Protein AF-A0A3Q9GD38-F1 (afdb_monomer_lite)

Structure (mmCIF, N/CA/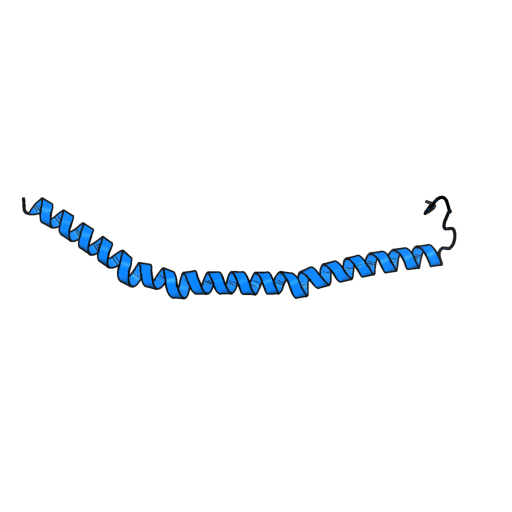C/O backbone):
data_AF-A0A3Q9GD38-F1
#
_entry.id   AF-A0A3Q9GD38-F1
#
loop_
_atom_site.group_PDB
_atom_site.id
_atom_site.type_symbol
_atom_site.label_atom_id
_atom_site.label_alt_id
_atom_site.label_comp_id
_atom_site.label_asym_id
_atom_site.label_entity_id
_atom_site.label_seq_id
_atom_site.pdbx_PDB_ins_code
_atom_site.Cartn_x
_atom_site.Cartn_y
_atom_site.Cartn_z
_atom_site.occupancy
_atom_site.B_iso_or_equiv
_atom_s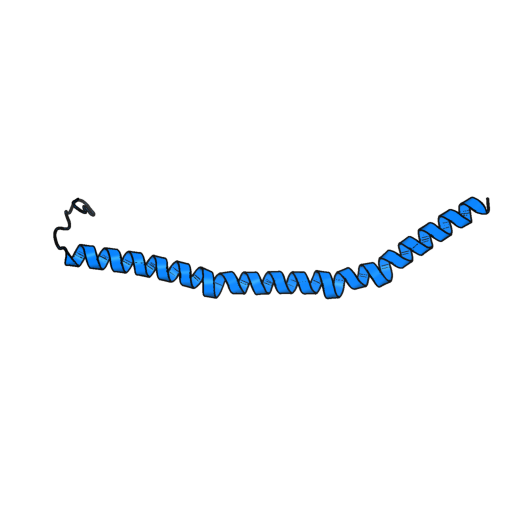ite.auth_seq_id
_atom_site.auth_comp_id
_atom_site.auth_asym_id
_atom_site.auth_atom_id
_atom_site.pdbx_PDB_model_num
ATOM 1 N N . MET A 1 1 ? -11.495 5.355 42.163 1.00 59.19 1 MET A N 1
ATOM 2 C CA . MET A 1 1 ? -11.423 6.335 41.059 1.00 59.19 1 MET A CA 1
ATOM 3 C C . MET A 1 1 ? -12.850 6.566 40.587 1.00 59.19 1 MET A C 1
ATOM 5 O O . MET A 1 1 ? -13.468 5.595 40.170 1.00 59.19 1 MET A O 1
ATOM 9 N N . SER A 1 2 ? -13.426 7.756 40.782 1.00 63.69 2 SER A N 1
ATOM 10 C CA . SER A 1 2 ? -14.804 8.026 40.351 1.00 63.69 2 SER A CA 1
ATOM 11 C C . SER A 1 2 ? -14.822 8.645 38.958 1.00 63.69 2 SER A C 1
ATOM 13 O O . SER A 1 2 ? -13.982 9.480 38.623 1.00 63.69 2 SER A O 1
ATOM 15 N N . ILE A 1 3 ? -15.739 8.173 38.113 1.00 69.19 3 ILE A N 1
ATOM 16 C CA . ILE A 1 3 ? -15.886 8.648 36.738 1.00 69.19 3 ILE A CA 1
ATOM 17 C C . ILE A 1 3 ? -16.938 9.756 36.756 1.00 69.19 3 ILE A C 1
ATOM 19 O O . ILE A 1 3 ? -18.108 9.508 37.053 1.00 69.19 3 ILE A O 1
ATOM 23 N N . ILE A 1 4 ? -16.509 10.988 36.478 1.00 76.75 4 ILE A N 1
ATOM 24 C CA . ILE A 1 4 ? -17.368 12.175 36.459 1.00 76.75 4 ILE A CA 1
ATOM 25 C C . ILE A 1 4 ? -17.551 12.614 35.010 1.00 76.75 4 ILE A C 1
ATOM 27 O O . ILE A 1 4 ? -16.582 12.939 34.327 1.00 76.75 4 ILE A O 1
ATOM 31 N N . ILE A 1 5 ? -18.799 12.655 34.548 1.00 76.19 5 ILE A N 1
ATOM 32 C CA . ILE A 1 5 ? -19.157 13.100 33.199 1.00 76.19 5 ILE A CA 1
ATOM 33 C C . ILE A 1 5 ? -20.226 14.169 33.326 1.00 76.19 5 ILE A C 1
ATOM 35 O O . ILE A 1 5 ? -21.239 13.977 33.994 1.00 76.19 5 ILE A O 1
ATOM 39 N N . ASN A 1 6 ? -19.988 15.322 32.700 1.00 80.94 6 ASN A N 1
ATOM 40 C CA . ASN A 1 6 ? -20.907 16.458 32.725 1.00 80.94 6 ASN A CA 1
ATOM 41 C C . ASN A 1 6 ? -21.347 16.856 34.155 1.00 80.94 6 ASN A C 1
ATOM 43 O O . ASN A 1 6 ? -22.534 16.993 34.446 1.00 80.94 6 ASN A O 1
ATOM 47 N N . LYS A 1 7 ? -20.375 16.970 35.075 1.00 78.50 7 LYS A N 1
ATOM 48 C CA . LYS A 1 7 ? -20.568 17.266 36.513 1.00 78.50 7 LYS A CA 1
ATOM 49 C C . LYS A 1 7 ? -21.423 16.248 37.288 1.00 78.50 7 LYS A C 1
ATOM 51 O O . LYS A 1 7 ? -21.745 16.494 38.448 1.00 78.50 7 LYS A O 1
ATOM 56 N N . LYS A 1 8 ? -21.768 15.102 36.692 1.00 73.81 8 LYS A N 1
ATOM 57 C CA . LYS A 1 8 ? -22.444 13.990 37.365 1.00 73.81 8 LYS A CA 1
ATOM 58 C C . LYS A 1 8 ? -21.473 12.842 37.588 1.00 73.81 8 LYS A C 1
ATOM 60 O O . LYS A 1 8 ? -20.774 12.409 36.676 1.00 73.81 8 LYS A O 1
ATOM 65 N N . GLU A 1 9 ? -21.446 12.353 38.818 1.00 78.00 9 GLU A N 1
ATOM 66 C CA . GLU A 1 9 ? -20.653 11.190 39.194 1.00 78.00 9 GLU A CA 1
ATOM 67 C C . GLU A 1 9 ? -21.407 9.916 38.799 1.00 78.00 9 GLU A C 1
ATOM 69 O O . GLU A 1 9 ? -22.524 9.664 39.264 1.00 78.00 9 GLU A O 1
ATOM 74 N N . ILE A 1 10 ? -20.814 9.114 37.916 1.00 73.00 10 ILE A N 1
ATOM 75 C CA . ILE A 1 10 ? -21.386 7.834 37.505 1.00 73.00 10 ILE A CA 1
ATOM 76 C C . ILE A 1 10 ? -20.977 6.790 38.538 1.00 73.00 10 ILE A C 1
ATOM 78 O O . ILE A 1 10 ? -19.842 6.321 38.561 1.00 73.00 10 ILE A O 1
ATOM 82 N N . LYS A 1 11 ? -21.921 6.440 39.414 1.00 76.31 11 LYS A N 1
ATOM 83 C CA . LYS A 1 11 ? -21.713 5.451 40.485 1.00 76.31 11 LYS A CA 1
ATOM 84 C C . LYS A 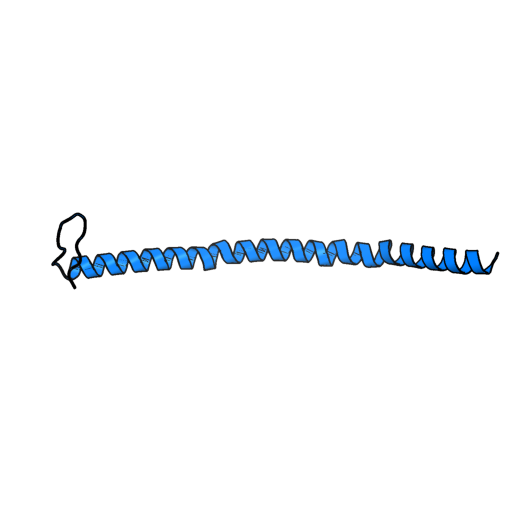1 11 ? -22.111 4.030 40.091 1.00 76.31 11 LYS A C 1
ATOM 86 O O . LYS A 1 11 ? -21.720 3.090 40.768 1.00 76.31 11 LYS A O 1
ATOM 91 N N . SER A 1 12 ? -22.892 3.868 39.018 1.00 82.81 12 SER A N 1
ATOM 92 C CA . SER A 1 12 ? -23.366 2.554 38.573 1.00 82.81 12 SER A CA 1
ATOM 93 C C . SER A 1 12 ? -22.237 1.773 37.886 1.00 82.81 12 SER A C 1
ATOM 95 O O . SER A 1 12 ? -21.780 2.202 36.822 1.00 82.81 12 SER A O 1
ATOM 97 N N . PRO A 1 13 ? -21.816 0.611 38.422 1.00 81.81 13 PRO A N 1
ATOM 98 C CA . PRO A 1 13 ? -20.773 -0.214 37.809 1.00 81.81 13 PRO A CA 1
ATOM 99 C C . PRO A 1 13 ? -21.143 -0.686 36.396 1.00 81.81 13 PRO A C 1
ATOM 101 O O . PRO A 1 13 ? -20.284 -0.787 35.525 1.00 81.81 13 PRO A O 1
ATOM 104 N N . ILE A 1 14 ? -22.437 -0.915 36.146 1.00 87.19 14 ILE A N 1
ATOM 105 C CA . ILE A 1 14 ? -22.964 -1.346 34.843 1.00 87.19 14 ILE A CA 1
ATOM 106 C C . ILE A 1 14 ? -22.801 -0.237 33.801 1.00 87.19 14 ILE A C 1
ATOM 108 O O . ILE A 1 14 ? -22.400 -0.501 32.671 1.00 87.19 14 ILE A O 1
ATOM 112 N N . ALA A 1 15 ? -23.068 1.015 34.186 1.00 84.19 15 ALA A N 1
ATOM 113 C CA . ALA A 1 15 ? -22.897 2.154 33.290 1.00 84.19 15 ALA A CA 1
ATOM 114 C C . ALA A 1 15 ? -21.424 2.324 32.891 1.00 84.19 15 ALA A C 1
ATOM 116 O O . ALA A 1 15 ? -21.125 2.539 31.721 1.00 84.19 15 ALA A O 1
ATOM 117 N N . ILE A 1 16 ? -20.505 2.147 33.844 1.00 84.31 16 ILE A N 1
ATOM 118 C CA . ILE A 1 16 ? -19.061 2.187 33.584 1.00 84.31 16 ILE A CA 1
ATOM 119 C C . ILE A 1 16 ? -18.658 1.072 32.610 1.00 84.31 16 ILE A C 1
ATOM 121 O O . ILE A 1 16 ? -17.975 1.341 31.623 1.00 84.31 16 ILE A O 1
ATOM 125 N N . ALA A 1 17 ? -19.118 -0.161 32.837 1.00 87.38 17 ALA A N 1
ATOM 126 C CA . ALA A 1 17 ? -18.814 -1.295 31.966 1.00 87.38 17 ALA A CA 1
ATOM 127 C C . ALA A 1 17 ? -19.324 -1.088 30.527 1.00 87.38 17 ALA A C 1
ATOM 129 O O . ALA A 1 17 ? -18.586 -1.329 29.572 1.00 87.38 17 ALA A O 1
ATOM 130 N N . LEU A 1 18 ? -20.550 -0.581 30.360 1.00 89.62 18 LEU A N 1
ATOM 131 C CA . LEU A 1 18 ? -21.119 -0.270 29.044 1.00 89.62 18 LEU A CA 1
ATOM 132 C C . LEU A 1 18 ? -20.334 0.821 28.313 1.00 89.62 18 LEU A C 1
ATOM 134 O O . LEU A 1 18 ? -20.096 0.701 27.113 1.00 89.62 18 LEU A O 1
ATOM 138 N N . MET A 1 19 ? -19.892 1.859 29.024 1.00 88.06 19 MET A N 1
ATOM 139 C CA . MET A 1 19 ? -19.065 2.911 28.434 1.00 88.06 19 MET A CA 1
ATOM 140 C C . MET A 1 19 ? -17.720 2.376 27.941 1.00 88.06 19 MET A C 1
ATOM 142 O O . MET A 1 19 ? -17.280 2.735 26.850 1.00 88.06 19 MET A O 1
ATOM 146 N N . VAL A 1 20 ? -17.086 1.496 28.718 1.00 89.69 20 VAL A N 1
ATOM 147 C CA . VAL A 1 20 ? -15.825 0.858 28.324 1.00 89.69 20 VAL A CA 1
ATOM 148 C C . VAL A 1 20 ? -16.034 -0.052 27.112 1.00 89.69 20 VAL A C 1
ATOM 150 O O . VAL A 1 20 ? -15.270 0.036 26.154 1.00 89.69 20 VAL A O 1
ATOM 153 N N . LEU A 1 21 ? -17.090 -0.870 27.098 1.00 92.94 21 LEU A N 1
ATOM 154 C CA . LEU A 1 21 ? -17.427 -1.725 25.952 1.00 92.94 21 LEU A CA 1
ATOM 155 C C . LEU A 1 21 ? -17.696 -0.915 24.682 1.00 92.94 21 LEU A C 1
ATOM 157 O O . LEU A 1 21 ? -17.238 -1.288 23.602 1.00 92.94 21 LEU A O 1
ATOM 161 N N . PHE A 1 22 ? -18.399 0.208 24.804 1.00 93.50 22 PHE A N 1
ATOM 162 C CA . PHE A 1 22 ? -18.648 1.106 23.684 1.00 93.50 22 PHE A CA 1
ATOM 163 C C . PHE A 1 22 ? -17.348 1.721 23.151 1.00 93.50 22 PHE A C 1
ATOM 165 O O . PHE A 1 22 ? -17.106 1.698 21.945 1.00 93.50 22 PHE A O 1
ATOM 172 N N . ALA A 1 23 ? -16.468 2.190 24.040 1.00 92.81 23 ALA A N 1
ATOM 173 C CA . ALA A 1 23 ? -15.160 2.713 23.654 1.00 92.81 23 ALA A CA 1
ATOM 174 C C . ALA A 1 23 ? -14.304 1.649 22.943 1.00 92.81 23 ALA A C 1
ATOM 176 O O . ALA A 1 23 ? -13.744 1.918 21.880 1.00 92.81 23 ALA A O 1
ATOM 177 N N . LEU A 1 24 ? -14.260 0.425 23.478 1.00 95.88 24 LEU A N 1
ATOM 178 C CA . LEU A 1 24 ? -13.551 -0.699 22.862 1.00 95.88 24 LEU A CA 1
ATOM 179 C C . LEU A 1 24 ? -14.131 -1.062 21.492 1.00 95.88 24 LEU A C 1
ATOM 181 O O . LEU A 1 24 ? -13.375 -1.337 20.565 1.00 95.88 24 LEU A O 1
ATOM 185 N N . SER A 1 25 ? -15.455 -1.012 21.341 1.00 94.94 25 SER A N 1
ATOM 186 C CA . SER A 1 25 ? -16.130 -1.294 20.070 1.00 94.94 25 SER A CA 1
ATOM 187 C C . SER A 1 25 ? -15.792 -0.253 19.002 1.00 94.94 25 SER A C 1
ATOM 189 O O . SER A 1 25 ? -15.543 -0.618 17.856 1.00 94.94 25 SER A O 1
ATOM 191 N N . ILE A 1 26 ? -15.717 1.033 19.368 1.00 96.25 26 ILE A N 1
ATOM 192 C CA . ILE A 1 26 ? -15.289 2.098 18.448 1.00 96.25 26 ILE A CA 1
ATOM 193 C C . ILE A 1 26 ? -13.844 1.875 18.008 1.00 96.25 26 ILE A C 1
ATOM 195 O O . ILE A 1 26 ? -13.558 1.909 16.812 1.00 96.25 26 ILE A O 1
ATOM 199 N N . VAL A 1 27 ? -12.937 1.619 18.955 1.00 96.88 27 VAL A N 1
ATOM 200 C CA . VAL A 1 27 ? -11.527 1.360 18.632 1.00 96.88 27 VAL A CA 1
ATOM 201 C C . VAL A 1 27 ? -11.410 0.131 17.731 1.00 96.88 27 VAL A C 1
ATOM 203 O O . VAL A 1 27 ? -10.730 0.190 16.710 1.00 96.88 27 VAL A O 1
ATOM 206 N N . GLY A 1 28 ? -12.131 -0.947 18.049 1.00 97.06 28 GLY A N 1
ATOM 207 C CA . GLY A 1 28 ? -12.192 -2.149 17.220 1.00 97.06 28 GLY A CA 1
ATOM 208 C C . GLY A 1 28 ? -12.699 -1.863 15.806 1.00 97.06 28 GLY A C 1
ATOM 209 O O . GLY A 1 28 ? -12.097 -2.323 14.838 1.00 97.06 28 GLY A O 1
ATOM 210 N N . GLY A 1 29 ? -13.744 -1.044 15.670 1.00 97.19 29 GLY A N 1
ATOM 211 C CA . GLY A 1 29 ? -14.275 -0.613 14.377 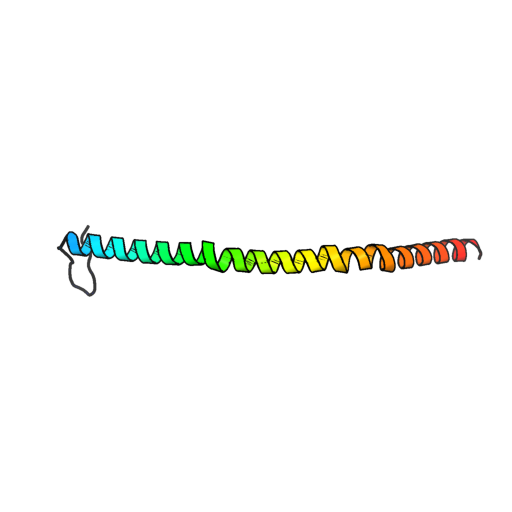1.00 97.19 29 GLY A CA 1
ATOM 212 C C . GLY A 1 29 ? -13.267 0.192 13.553 1.00 97.19 29 GLY A C 1
ATOM 213 O O . GLY A 1 29 ? -13.099 -0.073 12.364 1.00 97.19 29 GLY A O 1
ATOM 214 N N . ILE A 1 30 ? -12.544 1.124 14.180 1.00 97.56 30 ILE A N 1
ATOM 215 C CA . ILE A 1 30 ? -11.494 1.911 13.514 1.00 97.56 30 ILE A CA 1
ATOM 216 C C . ILE A 1 30 ? -10.357 0.999 13.044 1.00 97.56 30 ILE A C 1
ATOM 218 O O . ILE A 1 30 ? -9.922 1.096 11.897 1.00 97.56 30 ILE A O 1
ATOM 222 N N . VAL A 1 31 ? -9.892 0.089 13.902 1.00 97.56 31 VAL A N 1
ATOM 223 C CA . VAL A 1 31 ? -8.822 -0.857 13.553 1.00 97.56 31 VAL A CA 1
ATOM 224 C C . VAL A 1 31 ? -9.260 -1.769 12.408 1.00 97.56 31 VAL A C 1
ATOM 226 O O . VAL A 1 31 ? -8.510 -1.940 11.448 1.00 97.56 31 VAL A O 1
ATOM 229 N N . ALA A 1 32 ? -10.483 -2.298 12.455 1.00 97.50 32 ALA A N 1
ATOM 230 C CA . ALA A 1 32 ? -11.035 -3.106 11.374 1.00 97.50 32 ALA A CA 1
ATOM 231 C C . ALA A 1 32 ? -11.110 -2.312 10.060 1.00 97.50 32 ALA A C 1
ATOM 233 O O . ALA A 1 32 ? -10.697 -2.815 9.018 1.00 97.50 32 ALA A O 1
ATOM 234 N N . PHE A 1 33 ? -11.558 -1.057 10.098 1.00 97.00 33 PHE A N 1
ATOM 235 C CA . PHE A 1 33 ? -11.583 -0.199 8.915 1.00 97.00 33 PHE A CA 1
ATOM 236 C C . PHE A 1 33 ? -10.181 0.003 8.319 1.00 97.00 33 PHE A C 1
ATOM 238 O O . PHE A 1 33 ? -9.989 -0.144 7.112 1.00 97.00 33 PHE A O 1
ATOM 245 N N . ILE A 1 34 ? -9.178 0.274 9.156 1.00 97.06 34 ILE A N 1
ATOM 246 C CA . ILE A 1 34 ? -7.793 0.429 8.695 1.00 97.06 34 ILE A CA 1
ATOM 247 C C . ILE A 1 34 ? -7.295 -0.866 8.039 1.00 97.06 34 ILE A C 1
ATOM 249 O O . ILE A 1 34 ? -6.763 -0.827 6.930 1.00 97.06 34 ILE A O 1
ATOM 253 N N . LEU A 1 35 ? -7.486 -2.010 8.696 1.00 96.81 35 LEU A N 1
ATOM 254 C CA . LEU A 1 35 ? -6.931 -3.287 8.243 1.00 96.81 35 LEU A CA 1
ATOM 255 C C . LEU A 1 35 ? -7.639 -3.858 7.014 1.00 96.81 35 LEU A C 1
ATOM 257 O O . LEU A 1 35 ? -6.979 -4.421 6.146 1.00 96.81 35 LEU A O 1
ATOM 261 N N . PHE A 1 36 ? -8.962 -3.727 6.934 1.00 96.00 36 PHE A N 1
ATOM 262 C CA . PHE A 1 36 ? -9.756 -4.373 5.887 1.00 96.00 36 PHE A CA 1
ATOM 263 C C . PHE A 1 36 ? -10.145 -3.442 4.742 1.00 96.00 36 PHE A C 1
ATOM 265 O O . PHE A 1 36 ? -10.521 -3.933 3.682 1.00 96.00 36 PHE A O 1
ATOM 272 N N . VAL A 1 37 ? -10.051 -2.121 4.919 1.00 96.06 37 VAL A N 1
ATOM 273 C CA . VAL A 1 37 ? -10.392 -1.154 3.864 1.00 96.06 37 VAL A CA 1
ATOM 274 C C . VAL A 1 37 ? -9.158 -0.391 3.410 1.00 96.06 37 VAL A C 1
ATOM 276 O O . VAL A 1 37 ? -8.785 -0.472 2.239 1.00 96.06 37 VAL A O 1
ATOM 279 N N . LEU A 1 38 ? -8.488 0.320 4.322 1.00 96.56 38 LEU A N 1
ATOM 280 C CA . LEU A 1 38 ? -7.370 1.188 3.939 1.00 96.56 38 LEU A CA 1
ATOM 281 C C . LEU A 1 38 ? -6.148 0.394 3.475 1.00 96.56 38 LEU A C 1
ATOM 283 O O . LEU A 1 38 ? -5.547 0.735 2.457 1.00 96.56 38 LEU A O 1
ATOM 287 N N . LEU A 1 39 ? -5.786 -0.671 4.191 1.00 96.75 39 LEU A N 1
ATOM 288 C CA . LEU A 1 39 ? -4.591 -1.447 3.874 1.00 96.75 39 LEU A CA 1
ATOM 289 C C . LEU A 1 39 ? -4.678 -2.130 2.489 1.00 96.75 39 LEU A C 1
ATOM 291 O O . LEU A 1 39 ? -3.724 -1.997 1.719 1.00 96.75 39 LEU A O 1
ATOM 295 N N . PRO A 1 40 ? -5.803 -2.764 2.091 1.00 96.44 40 PRO A N 1
ATOM 296 C CA . PRO A 1 40 ? -5.965 -3.275 0.729 1.00 96.44 40 PRO A CA 1
ATOM 297 C C . PRO A 1 40 ? -5.932 -2.187 -0.347 1.00 96.44 40 PRO A C 1
ATOM 299 O O . PRO A 1 40 ? -5.315 -2.392 -1.390 1.00 96.44 40 PRO A O 1
ATOM 302 N N . LEU A 1 41 ? -6.539 -1.021 -0.100 1.00 97.56 41 LEU A N 1
ATOM 303 C CA . LEU A 1 41 ? -6.495 0.115 -1.031 1.00 97.56 41 LEU A CA 1
ATOM 304 C C . LEU A 1 41 ? -5.055 0.564 -1.304 1.00 97.56 41 LEU A C 1
ATOM 306 O O . LEU A 1 41 ? -4.675 0.741 -2.462 1.00 97.56 41 LEU A O 1
ATOM 310 N N . ILE A 1 42 ? -4.236 0.679 -0.256 1.00 96.12 42 ILE A N 1
ATOM 311 C CA . ILE A 1 42 ? -2.805 0.980 -0.391 1.00 96.12 42 ILE A CA 1
ATOM 312 C C . ILE A 1 42 ? -2.109 -0.117 -1.207 1.00 96.12 42 ILE A C 1
ATOM 314 O O . ILE A 1 42 ? -1.342 0.192 -2.118 1.00 96.12 42 ILE A O 1
ATOM 318 N N . GLY A 1 43 ? -2.412 -1.388 -0.929 1.00 95.56 43 GLY A N 1
ATOM 319 C CA . GLY A 1 43 ? -1.875 -2.525 -1.678 1.00 95.56 43 GLY A CA 1
ATOM 320 C C . GLY A 1 43 ? -2.176 -2.458 -3.178 1.00 95.56 43 GLY A C 1
ATOM 321 O O . GLY A 1 43 ? -1.273 -2.651 -3.991 1.00 95.56 43 GLY A O 1
ATOM 322 N N . ILE A 1 44 ? -3.412 -2.118 -3.556 1.00 96.69 44 ILE A N 1
ATOM 323 C CA . ILE A 1 44 ? 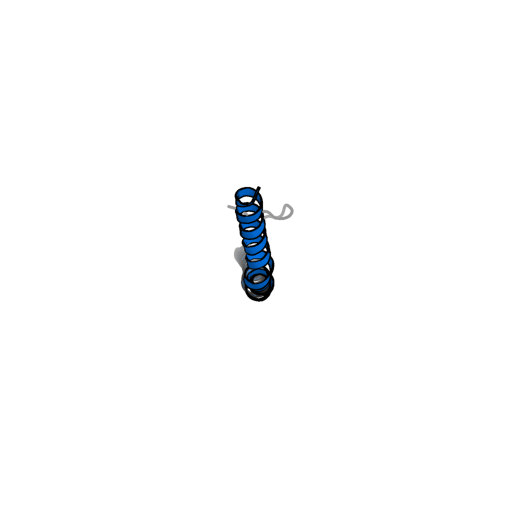-3.826 -1.964 -4.961 1.00 96.69 44 ILE A CA 1
ATOM 324 C C . ILE A 1 44 ? -3.046 -0.831 -5.635 1.00 96.69 44 ILE A C 1
ATOM 326 O O . ILE A 1 44 ? -2.520 -1.014 -6.733 1.00 96.69 44 ILE A O 1
ATOM 330 N N . VAL A 1 45 ? -2.933 0.324 -4.976 1.00 96.62 45 VAL A N 1
ATOM 331 C CA . VAL A 1 45 ? -2.213 1.481 -5.528 1.00 96.62 45 VAL A CA 1
ATOM 332 C C . VAL A 1 45 ? -0.734 1.153 -5.737 1.00 96.62 45 VAL A C 1
ATOM 334 O O . VAL A 1 45 ? -0.197 1.390 -6.820 1.00 96.62 45 VAL A O 1
ATOM 337 N N . LEU A 1 46 ? -0.081 0.557 -4.736 1.00 96.75 46 LEU A N 1
ATOM 338 C CA . LEU A 1 46 ? 1.325 0.160 -4.831 1.00 96.75 46 LEU A CA 1
ATOM 339 C C . LEU A 1 46 ? 1.546 -0.897 -5.916 1.00 96.75 46 LEU A C 1
ATOM 341 O O . LEU A 1 46 ? 2.510 -0.799 -6.675 1.00 96.75 46 LEU A O 1
ATOM 345 N N . SER A 1 47 ? 0.643 -1.873 -6.027 1.00 96.31 47 SER A N 1
ATOM 346 C CA . SER A 1 47 ? 0.689 -2.883 -7.086 1.00 96.31 47 SER A CA 1
ATOM 347 C C . SER A 1 47 ? 0.589 -2.243 -8.474 1.00 96.31 47 SER A C 1
ATOM 349 O O . SER A 1 47 ? 1.407 -2.548 -9.341 1.00 96.31 47 SER A O 1
ATOM 351 N N . GLY A 1 48 ? -0.332 -1.294 -8.671 1.00 94.94 48 GLY A N 1
ATOM 352 C CA . GLY A 1 48 ? -0.468 -0.569 -9.937 1.00 94.94 48 GLY A CA 1
ATOM 353 C C . GLY A 1 48 ? 0.801 0.197 -10.321 1.00 94.94 48 GLY A C 1
ATOM 354 O O . GLY A 1 48 ? 1.266 0.100 -11.458 1.00 94.94 48 GLY A O 1
ATOM 355 N N . ILE A 1 49 ? 1.411 0.898 -9.360 1.00 96.62 49 ILE A N 1
ATOM 356 C CA . ILE A 1 49 ? 2.679 1.614 -9.573 1.00 96.62 49 ILE A CA 1
ATOM 357 C C . ILE A 1 49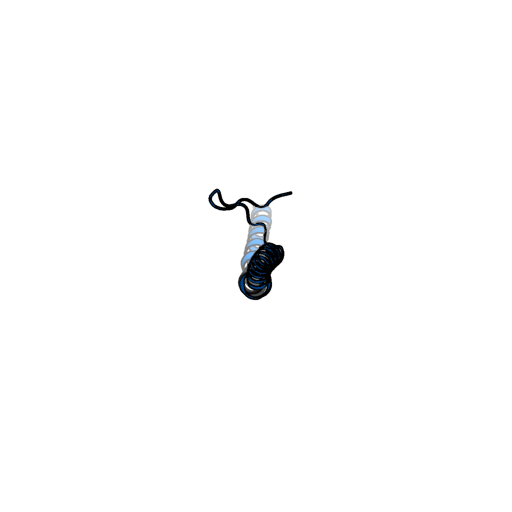 ? 3.804 0.633 -9.923 1.00 96.62 49 ILE A C 1
ATOM 359 O O . ILE A 1 49 ? 4.564 0.878 -10.860 1.00 96.62 49 ILE A O 1
ATOM 363 N N . MET A 1 50 ? 3.904 -0.489 -9.207 1.00 96.12 50 MET A N 1
ATOM 364 C CA . MET A 1 50 ? 4.919 -1.512 -9.468 1.00 96.12 50 MET A CA 1
ATOM 365 C C . MET A 1 50 ? 4.792 -2.096 -10.875 1.00 96.12 50 MET A C 1
ATOM 367 O O . MET A 1 50 ? 5.804 -2.238 -11.558 1.00 96.12 50 MET A O 1
ATOM 371 N N . VAL A 1 51 ? 3.571 -2.389 -11.332 1.00 96.56 51 VAL A N 1
ATOM 372 C CA . VAL A 1 51 ? 3.328 -2.879 -12.696 1.00 96.56 51 VAL A CA 1
ATOM 373 C C . VAL A 1 51 ? 3.758 -1.837 -13.723 1.00 96.56 51 VAL A C 1
ATOM 375 O O . VAL A 1 51 ? 4.483 -2.168 -14.656 1.00 96.56 51 VAL A O 1
ATOM 378 N N . LEU A 1 52 ? 3.385 -0.571 -13.540 1.00 95.12 52 LEU A N 1
ATOM 379 C CA . LEU A 1 52 ? 3.789 0.494 -14.458 1.00 95.12 52 LEU A CA 1
ATOM 380 C C . LEU A 1 52 ? 5.321 0.640 -14.521 1.00 95.12 52 LEU A C 1
ATOM 382 O O . LEU A 1 52 ? 5.896 0.721 -15.607 1.00 95.12 52 LEU A O 1
ATOM 386 N N . MET A 1 53 ? 5.994 0.608 -13.372 1.00 96.00 53 MET A N 1
ATOM 387 C CA . MET A 1 53 ? 7.452 0.700 -13.309 1.00 96.00 53 MET A CA 1
ATOM 388 C C . MET A 1 53 ? 8.129 -0.502 -13.973 1.00 96.00 53 MET A C 1
ATOM 390 O O . MET A 1 53 ? 8.948 -0.322 -14.868 1.00 96.00 53 MET A O 1
ATOM 394 N N . LEU A 1 54 ? 7.777 -1.724 -13.572 1.00 94.44 54 LEU A N 1
ATOM 395 C CA . LEU A 1 54 ? 8.512 -2.928 -13.966 1.00 94.44 54 LEU A CA 1
ATOM 396 C C . LEU A 1 54 ? 8.083 -3.501 -15.316 1.00 94.44 54 LEU A C 1
ATOM 398 O O . LEU A 1 54 ? 8.916 -4.065 -16.018 1.00 94.44 54 LEU A O 1
ATOM 402 N N . ALA A 1 55 ? 6.807 -3.390 -15.683 1.00 93.25 55 ALA A N 1
ATOM 403 C CA . ALA A 1 55 ? 6.286 -3.977 -16.917 1.00 93.25 55 ALA A CA 1
ATOM 404 C C . ALA A 1 55 ? 6.281 -2.994 -18.093 1.00 93.25 55 ALA A C 1
ATOM 406 O O . ALA A 1 55 ? 6.245 -3.433 -19.239 1.00 93.25 55 ALA A O 1
ATOM 407 N N . ILE A 1 56 ? 6.318 -1.682 -17.834 1.00 93.81 56 ILE A N 1
ATOM 408 C CA . ILE A 1 56 ? 6.272 -0.663 -18.892 1.00 93.81 56 ILE A CA 1
ATOM 409 C C . ILE A 1 56 ? 7.578 0.126 -18.923 1.00 93.81 56 ILE A C 1
ATOM 411 O O . ILE A 1 56 ? 8.310 0.069 -19.910 1.00 93.81 56 ILE A O 1
ATOM 415 N N . ILE A 1 57 ? 7.906 0.834 -17.841 1.00 95.38 57 ILE A N 1
ATOM 416 C CA . ILE A 1 57 ? 9.049 1.757 -17.831 1.00 95.38 57 ILE A CA 1
ATOM 417 C C . ILE A 1 57 ? 10.373 0.997 -17.961 1.00 95.38 57 ILE A C 1
ATOM 419 O O . ILE A 1 57 ? 11.201 1.357 -18.798 1.00 95.38 57 ILE A O 1
ATOM 423 N N . THR A 1 58 ? 10.576 -0.067 -17.182 1.00 95.56 58 THR A N 1
ATOM 424 C CA . THR A 1 58 ? 11.822 -0.843 -17.214 1.00 95.56 58 THR A CA 1
ATOM 425 C C . THR A 1 58 ? 12.105 -1.427 -18.605 1.00 95.56 58 THR A C 1
ATOM 427 O O . THR A 1 58 ? 13.209 -1.199 -19.105 1.00 95.56 58 THR A O 1
ATOM 430 N N . PRO A 1 59 ? 11.157 -2.091 -19.298 1.00 95.00 59 PRO A N 1
ATOM 431 C CA . PRO A 1 59 ? 11.376 -2.527 -20.671 1.00 95.00 59 PRO A CA 1
ATOM 432 C C . PRO A 1 59 ? 11.672 -1.371 -21.625 1.00 95.00 59 PRO A C 1
ATOM 434 O O . PRO A 1 59 ? 12.605 -1.475 -22.412 1.00 95.00 59 PRO A O 1
ATOM 437 N N . ILE A 1 60 ? 10.965 -0.241 -21.537 1.00 95.25 60 ILE A N 1
ATOM 438 C CA . ILE A 1 60 ? 11.248 0.906 -22.416 1.00 95.25 60 ILE A CA 1
ATOM 439 C C . ILE A 1 60 ? 12.696 1.385 -22.245 1.00 95.25 60 ILE A C 1
ATOM 441 O O . ILE A 1 60 ? 13.407 1.604 -23.230 1.00 95.25 60 ILE A O 1
ATOM 445 N N . ILE A 1 61 ? 13.154 1.504 -20.998 1.00 96.12 61 ILE A N 1
ATOM 446 C CA . ILE A 1 61 ? 14.525 1.922 -20.704 1.00 96.12 61 ILE A CA 1
ATOM 447 C C . ILE A 1 61 ? 15.527 0.915 -21.268 1.00 96.12 61 ILE A C 1
ATOM 449 O O . ILE A 1 61 ? 16.455 1.309 -21.971 1.00 96.12 61 ILE A O 1
ATOM 453 N N . LEU A 1 62 ? 15.339 -0.374 -20.988 1.00 95.19 62 LEU A N 1
ATOM 454 C CA . LEU A 1 62 ? 16.301 -1.409 -21.367 1.00 95.19 62 LEU A CA 1
ATOM 455 C C . LEU A 1 62 ? 16.352 -1.659 -22.877 1.00 95.19 62 LEU A C 1
ATOM 457 O O . LEU A 1 62 ? 17.428 -1.921 -23.406 1.00 95.19 62 LEU A O 1
ATOM 461 N N . TRP A 1 63 ? 15.213 -1.583 -23.563 1.00 94.25 63 TRP A N 1
ATOM 462 C CA . TRP A 1 63 ? 15.108 -1.959 -24.974 1.00 94.25 63 TRP A CA 1
ATOM 463 C C . TRP A 1 63 ? 15.302 -0.790 -25.934 1.00 94.25 63 TRP A C 1
ATOM 465 O O . TRP A 1 63 ? 15.733 -1.010 -27.061 1.00 94.25 63 TRP A O 1
ATOM 475 N N . PHE A 1 64 ? 15.007 0.442 -25.515 1.00 92.00 64 PHE A N 1
ATOM 476 C CA . PHE A 1 64 ? 15.090 1.603 -26.405 1.00 92.00 64 PHE A CA 1
ATOM 477 C C . PHE A 1 64 ? 16.119 2.616 -25.928 1.00 92.00 64 PHE A C 1
ATOM 479 O O . PHE A 1 64 ? 17.031 2.963 -26.673 1.00 92.00 64 PHE A O 1
ATOM 486 N N . ILE A 1 65 ? 16.018 3.067 -24.679 1.00 93.88 65 ILE A N 1
ATOM 487 C CA . ILE A 1 65 ? 16.873 4.154 -24.186 1.00 93.88 65 ILE A CA 1
ATOM 488 C C . ILE A 1 65 ? 18.326 3.683 -24.069 1.00 93.88 65 ILE A C 1
ATOM 490 O O . ILE A 1 65 ? 19.232 4.346 -24.575 1.00 93.88 65 ILE A O 1
ATOM 494 N N . LEU A 1 66 ? 18.555 2.525 -23.448 1.00 95.31 66 LEU A N 1
ATOM 495 C CA . LEU A 1 66 ? 19.900 2.017 -23.196 1.00 95.31 66 LEU A CA 1
ATOM 496 C C . LEU A 1 66 ? 20.672 1.734 -24.498 1.00 95.31 66 LEU A C 1
ATOM 498 O O . LEU A 1 66 ? 21.802 2.212 -24.603 1.00 95.31 66 LEU A O 1
ATOM 502 N N . PRO A 1 67 ? 20.099 1.068 -25.523 1.00 93.38 67 PRO A N 1
ATOM 503 C CA . PRO A 1 67 ? 20.801 0.854 -26.786 1.00 93.38 67 PRO A CA 1
ATOM 504 C C . PRO A 1 67 ? 21.113 2.153 -27.528 1.00 93.38 67 PRO A C 1
ATOM 506 O O . PRO A 1 67 ? 22.208 2.286 -28.066 1.00 93.38 67 PRO A O 1
ATOM 509 N N . ILE A 1 68 ? 20.201 3.134 -27.522 1.00 95.00 68 ILE A N 1
ATOM 510 C CA . ILE A 1 68 ? 20.441 4.442 -28.154 1.00 95.00 68 ILE A CA 1
ATOM 511 C C . ILE A 1 68 ? 21.623 5.148 -27.488 1.00 95.00 68 ILE A C 1
ATOM 513 O O . ILE A 1 68 ? 22.517 5.640 -28.180 1.00 95.00 68 ILE A O 1
ATOM 517 N N . ILE A 1 69 ? 21.657 5.171 -26.153 1.00 93.69 69 ILE A N 1
ATOM 518 C CA . ILE A 1 69 ? 22.778 5.747 -25.402 1.00 93.69 69 ILE A CA 1
ATOM 519 C C . ILE A 1 69 ? 24.071 4.998 -25.741 1.00 93.69 69 ILE A C 1
ATOM 521 O O . ILE A 1 69 ? 25.088 5.630 -26.017 1.00 93.69 69 ILE A O 1
ATOM 525 N N . PHE A 1 70 ? 24.028 3.665 -25.787 1.00 94.38 70 PHE A N 1
ATOM 526 C CA . PHE A 1 70 ? 25.205 2.844 -26.064 1.00 94.38 70 PHE A CA 1
ATOM 527 C C . PHE A 1 70 ? 25.770 3.092 -27.469 1.00 94.38 70 PHE A C 1
ATOM 529 O O . PHE A 1 70 ? 26.966 3.334 -27.621 1.00 94.38 70 PHE A O 1
ATOM 536 N N . ILE A 1 71 ? 24.907 3.114 -28.490 1.00 92.25 71 ILE A N 1
ATOM 537 C CA . ILE A 1 71 ? 25.285 3.438 -29.873 1.00 92.25 71 ILE A CA 1
ATOM 538 C C . ILE A 1 71 ? 25.849 4.859 -29.956 1.00 92.25 71 ILE A C 1
ATOM 540 O O . ILE A 1 71 ? 26.848 5.076 -30.637 1.00 92.25 71 ILE A O 1
ATOM 544 N N . SER A 1 72 ? 25.253 5.817 -29.243 1.00 91.25 72 SER A N 1
ATOM 545 C CA . SER A 1 72 ? 25.724 7.207 -29.238 1.00 91.25 72 SER A CA 1
ATOM 546 C C . SER A 1 72 ? 27.127 7.329 -28.637 1.00 91.25 72 SER A C 1
ATOM 548 O O . SER A 1 72 ? 27.973 8.021 -29.200 1.00 91.25 72 SER A O 1
ATOM 550 N N . ILE A 1 73 ? 27.402 6.615 -27.539 1.00 92.56 73 ILE A N 1
ATOM 551 C CA . ILE A 1 73 ? 28.732 6.575 -26.913 1.00 92.56 73 ILE A CA 1
ATOM 552 C C . ILE A 1 73 ? 29.753 5.945 -27.863 1.00 92.56 73 ILE A C 1
ATOM 554 O O . ILE A 1 73 ? 30.824 6.513 -28.053 1.00 92.56 73 ILE A O 1
ATOM 558 N N . ILE A 1 74 ? 29.423 4.808 -28.487 1.00 90.88 74 ILE A N 1
ATOM 559 C CA . ILE A 1 74 ? 30.301 4.145 -29.464 1.00 90.88 74 ILE A CA 1
ATOM 560 C C . ILE A 1 74 ? 30.591 5.084 -30.641 1.00 90.88 74 ILE A C 1
ATOM 562 O O . ILE A 1 74 ? 31.750 5.284 -30.994 1.00 90.88 74 ILE A O 1
ATOM 566 N N . GLY A 1 75 ? 29.559 5.685 -31.234 1.00 89.69 75 GLY A N 1
ATOM 567 C CA . GLY A 1 75 ? 29.708 6.598 -32.366 1.00 89.69 75 GLY A CA 1
ATOM 568 C C . GLY A 1 75 ? 30.581 7.810 -32.040 1.00 89.69 75 GLY A C 1
ATOM 569 O O . GLY A 1 75 ? 31.404 8.204 -32.863 1.00 89.69 75 GLY A O 1
ATOM 570 N N . TRP A 1 76 ? 30.458 8.362 -30.831 1.00 90.81 76 TRP A N 1
ATOM 571 C CA . TRP A 1 76 ? 31.326 9.441 -30.361 1.00 90.81 76 TRP A CA 1
ATOM 572 C C . TRP A 1 76 ? 32.778 8.974 -30.181 1.00 90.81 76 TRP A C 1
ATOM 574 O O . TRP A 1 76 ? 33.678 9.586 -30.752 1.00 90.81 76 TRP A O 1
ATOM 584 N N . PHE A 1 77 ? 32.999 7.845 -29.497 1.00 86.88 77 PHE A N 1
ATOM 585 C CA . PHE A 1 77 ? 34.338 7.287 -29.270 1.00 86.88 77 PHE A CA 1
ATOM 586 C C . PHE A 1 77 ? 35.080 7.008 -30.585 1.00 86.88 77 PHE A C 1
ATOM 588 O O . PHE A 1 77 ? 36.208 7.456 -30.776 1.00 86.88 77 PHE A O 1
ATOM 595 N N . PHE A 1 78 ? 34.447 6.292 -31.519 1.00 83.19 78 PHE A N 1
ATOM 596 C CA . PHE A 1 78 ? 35.065 5.967 -32.808 1.00 83.19 78 PHE A CA 1
ATOM 597 C C . PHE A 1 78 ? 35.149 7.177 -33.749 1.00 83.19 78 PHE A C 1
ATOM 599 O O . PHE A 1 78 ? 36.064 7.249 -34.567 1.00 83.19 78 PHE A O 1
ATOM 606 N N . GLY A 1 79 ? 34.235 8.142 -33.626 1.00 77.75 79 GLY A N 1
ATOM 607 C CA . GLY A 1 79 ? 34.296 9.403 -34.363 1.00 77.75 79 GLY A CA 1
ATOM 608 C C . GLY A 1 79 ? 35.455 10.304 -33.926 1.00 77.75 79 GLY A C 1
ATOM 609 O O . GLY A 1 79 ? 36.042 10.980 -34.769 1.00 77.75 79 GLY A O 1
ATOM 610 N N . GLU A 1 80 ? 35.814 10.296 -32.641 1.00 73.81 80 GLU A N 1
ATOM 611 C CA . GLU A 1 80 ? 37.005 10.990 -32.129 1.00 73.81 80 GLU A CA 1
ATOM 612 C C . GLU A 1 80 ? 38.307 10.253 -32.453 1.00 73.81 80 GLU A C 1
ATOM 614 O O . GLU A 1 80 ? 39.289 10.902 -32.784 1.00 73.81 80 GLU A O 1
ATOM 619 N N . LEU A 1 81 ? 38.315 8.916 -32.445 1.00 62.72 81 LEU A N 1
ATOM 620 C CA . LEU A 1 81 ? 39.470 8.102 -32.862 1.00 62.72 81 LEU A CA 1
ATOM 621 C C . LEU A 1 81 ? 39.794 8.203 -34.365 1.00 62.72 81 LEU A C 1
ATOM 623 O O . LEU A 1 81 ? 40.907 7.883 -34.774 1.00 62.72 81 LEU A O 1
ATOM 627 N N . SER A 1 82 ? 38.816 8.593 -35.188 1.00 60.12 82 SER A N 1
ATOM 628 C CA . SER A 1 82 ? 38.952 8.744 -36.643 1.00 60.12 82 SER A CA 1
ATOM 629 C C . SER A 1 82 ? 39.366 10.159 -37.086 1.00 60.12 82 SER A C 1
ATOM 631 O O . SER A 1 82 ? 39.521 10.379 -38.292 1.00 60.12 82 SER A O 1
ATOM 633 N N . LYS A 1 83 ? 39.489 11.115 -36.160 1.00 53.19 83 LYS A N 1
ATOM 634 C CA . LYS A 1 83 ? 39.988 12.476 -36.414 1.00 53.19 83 LYS A CA 1
ATOM 635 C C . LYS A 1 83 ? 41.451 12.597 -36.011 1.00 53.19 83 LYS A C 1
ATOM 637 O O . LYS A 1 83 ? 42.147 13.378 -36.693 1.00 53.19 83 LYS A O 1
#

Radius of gyration: 31.87 Å; chains: 1; bounding box: 63×22×78 Å

pLDDT: mean 89.22, std 10.31, range [53.19, 97.56]

Sequence (83 aa):
MSIIINKKEIKSPIAIALMVLFALSIVGGIVAFILFVLLPLIGIVLSGIMVLMLAIITPIILWFILPIIFISIIGWFFGELSK

Secondary structure (DSSP, 8-state):
--EEETTEEE--HHHHHHHHHHHHHHHHHHHHHIIIIIHHHHHHHHHHHHHIIIIIIHHHIIIIIHHHHHHHHHHHHHHHHT-

Foldseek 3Di:
DWDADPNDTDPDPVVVVVVVVVVVVVVVVVVCCCVVPVVVVVVVVVVVVCCCVVVPVVCCCVPPVVVVVVVVVVCVVVVVVVD